Protein 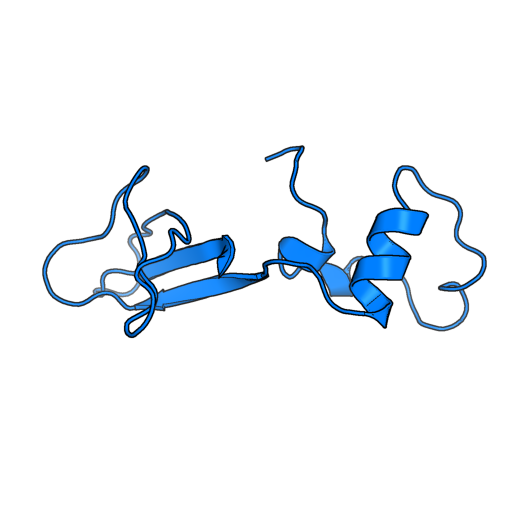AF-A0AAD7DM17-F1 (afdb_monomer_lite)

Organism: Mycena rosella (NCBI:txid1033263)

Foldseek 3Di:
DVPADCQQAVNLVVPDDDVCLPPDDDVCSVVNSCCVPVNDPWHKDKDFDPDDAWAFVGFDADPPHGDGWDHDFDDDPVTRMIITTD

Radius of gyration: 15.73 Å; chains: 1; bounding box: 38×26×40 Å

pLDDT: mean 76.22, std 13.12, range [49.09, 93.12]

Structure (mmCIF, N/CA/C/O backbone):
data_AF-A0AAD7DM17-F1
#
_entry.id   AF-A0AAD7DM17-F1
#
loop_
_atom_site.group_PDB
_atom_site.id
_atom_site.type_symbol
_atom_site.label_atom_id
_atom_site.label_alt_id
_atom_site.label_comp_id
_atom_site.label_asym_id
_atom_site.label_entity_id
_atom_site.label_seq_id
_atom_site.pdbx_PDB_ins_code
_atom_site.Cartn_x
_atom_site.Cartn_y
_atom_site.Cartn_z
_atom_site.occupancy
_atom_site.B_iso_or_equiv
_atom_site.auth_seq_id
_atom_site.auth_comp_id
_atom_site.auth_asym_id
_atom_site.auth_atom_id
_atom_site.pdbx_PDB_model_num
ATOM 1 N N . ASP A 1 1 ? 7.818 -8.117 0.981 1.00 63.66 1 ASP A N 1
ATOM 2 C CA . ASP A 1 1 ? 7.639 -9.198 -0.001 1.00 63.66 1 ASP A CA 1
ATOM 3 C C . ASP A 1 1 ? 8.588 -8.928 -1.162 1.00 63.66 1 ASP A C 1
ATOM 5 O O . ASP A 1 1 ? 8.845 -7.761 -1.438 1.00 63.66 1 ASP A O 1
ATOM 9 N N . ALA A 1 2 ? 9.148 -9.967 -1.777 1.00 75.31 2 ALA A N 1
ATOM 10 C CA . ALA A 1 2 ? 9.935 -9.853 -3.004 1.00 75.31 2 ALA A CA 1
ATOM 11 C C . ALA A 1 2 ? 9.036 -9.804 -4.256 1.00 75.31 2 ALA A C 1
ATOM 13 O O . ALA A 1 2 ? 9.437 -9.248 -5.273 1.00 75.31 2 ALA A O 1
ATOM 14 N N . ALA A 1 3 ? 7.803 -10.319 -4.170 1.00 83.88 3 ALA A N 1
ATOM 15 C CA . ALA A 1 3 ? 6.821 -10.325 -5.257 1.00 83.88 3 ALA A CA 1
ATOM 16 C C . ALA A 1 3 ? 5.998 -9.019 -5.372 1.00 83.88 3 ALA A C 1
ATOM 18 O O . ALA A 1 3 ? 4.927 -9.018 -5.975 1.00 83.88 3 ALA A O 1
ATOM 19 N N . SER A 1 4 ? 6.470 -7.908 -4.791 1.00 85.62 4 SER A N 1
ATOM 20 C CA . SER A 1 4 ? 5.830 -6.586 -4.879 1.00 85.62 4 SER A CA 1
ATOM 21 C C . SER A 1 4 ? 6.821 -5.523 -5.353 1.00 85.62 4 SER A C 1
ATOM 23 O O . SER A 1 4 ? 7.809 -5.249 -4.669 1.00 85.62 4 SER A O 1
ATOM 25 N N . THR A 1 5 ? 6.549 -4.893 -6.495 1.00 90.25 5 THR A N 1
ATOM 26 C CA . THR A 1 5 ? 7.365 -3.798 -7.042 1.00 90.25 5 THR A CA 1
ATOM 27 C C . THR A 1 5 ? 7.355 -2.549 -6.145 1.00 90.25 5 THR A C 1
ATOM 29 O O . THR A 1 5 ? 6.390 -2.309 -5.411 1.00 90.25 5 THR A O 1
ATOM 32 N N . PRO A 1 6 ? 8.366 -1.662 -6.256 1.00 90.19 6 PRO A N 1
ATOM 33 C CA . PRO A 1 6 ? 8.353 -0.361 -5.585 1.00 90.19 6 PRO A CA 1
ATOM 34 C C . PRO A 1 6 ? 7.116 0.494 -5.900 1.00 90.19 6 PRO A C 1
ATOM 36 O O . PRO A 1 6 ? 6.705 1.294 -5.063 1.00 90.19 6 PRO A O 1
ATOM 39 N N . VAL A 1 7 ? 6.502 0.328 -7.078 1.00 91.69 7 VAL A N 1
ATOM 40 C CA . VAL A 1 7 ? 5.318 1.100 -7.489 1.00 91.69 7 VAL A CA 1
ATOM 41 C C . VAL A 1 7 ? 4.043 0.573 -6.825 1.00 91.69 7 VAL A C 1
ATOM 43 O O . VAL A 1 7 ? 3.274 1.375 -6.297 1.00 91.69 7 VAL A O 1
ATOM 46 N N . GLU A 1 8 ? 3.853 -0.753 -6.760 1.00 91.12 8 GLU A N 1
ATOM 47 C CA . GLU A 1 8 ? 2.806 -1.363 -5.922 1.00 91.12 8 GLU A CA 1
ATOM 48 C C . GLU A 1 8 ? 2.988 -0.933 -4.460 1.00 91.12 8 GLU A C 1
ATOM 50 O O . GLU A 1 8 ? 2.036 -0.517 -3.810 1.00 91.12 8 GLU A O 1
ATOM 55 N N . GLY A 1 9 ? 4.221 -0.967 -3.943 1.00 89.88 9 GLY A N 1
ATOM 56 C CA . GLY A 1 9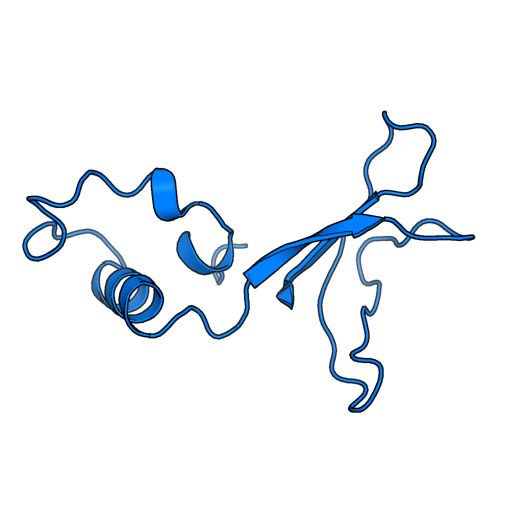 ? 4.537 -0.619 -2.556 1.00 89.88 9 GLY A CA 1
ATOM 57 C C . GLY A 1 9 ? 4.358 0.860 -2.177 1.00 89.88 9 GLY A C 1
ATOM 58 O O . GLY A 1 9 ? 4.556 1.194 -1.008 1.00 89.88 9 GLY A O 1
ATOM 59 N N . GLY A 1 10 ? 4.011 1.753 -3.112 1.00 89.19 10 GLY A N 1
ATOM 60 C CA . GLY A 1 10 ? 3.897 3.202 -2.869 1.00 89.19 10 GLY A CA 1
ATOM 61 C C . GLY A 1 10 ? 5.244 3.941 -2.773 1.00 89.19 10 GLY A C 1
ATOM 62 O O . GLY A 1 10 ? 5.298 5.101 -2.375 1.00 89.19 10 GLY A O 1
ATOM 63 N N . HIS A 1 11 ? 6.343 3.291 -3.156 1.00 91.50 11 HIS A N 1
ATOM 64 C CA . HIS A 1 11 ? 7.717 3.797 -3.079 1.00 91.50 11 HIS A CA 1
ATOM 65 C C . HIS A 1 11 ? 8.227 4.401 -4.399 1.00 91.50 11 HIS A C 1
ATOM 67 O O . HIS A 1 11 ? 9.429 4.574 -4.573 1.00 91.50 11 HIS A O 1
ATOM 73 N N . ALA A 1 12 ? 7.343 4.770 -5.332 1.00 88.62 12 ALA A N 1
ATOM 74 C CA . ALA A 1 12 ? 7.721 5.309 -6.646 1.00 88.62 12 ALA A CA 1
ATOM 75 C C . ALA A 1 12 ? 8.654 6.545 -6.593 1.00 88.62 12 ALA A C 1
ATOM 77 O O . ALA A 1 12 ? 9.371 6.814 -7.553 1.00 88.62 12 ALA A O 1
ATOM 78 N N . TRP A 1 13 ? 8.682 7.270 -5.470 1.00 86.62 13 TRP A N 1
ATOM 79 C CA . TRP A 1 13 ? 9.558 8.421 -5.233 1.00 86.62 13 TRP A CA 1
ATOM 80 C C . TRP A 1 13 ? 11.047 8.068 -5.061 1.00 86.62 13 TRP A C 1
ATOM 82 O O . TRP A 1 13 ? 11.886 8.936 -5.281 1.00 86.62 13 TRP A O 1
ATOM 92 N N . VAL A 1 14 ? 11.402 6.818 -4.719 1.00 87.12 14 VAL A N 1
ATOM 93 C CA . VAL A 1 14 ? 12.819 6.390 -4.638 1.00 87.12 14 VAL A CA 1
ATOM 94 C C . VAL A 1 14 ? 13.438 6.173 -6.026 1.00 87.12 14 VAL A C 1
ATOM 96 O O . VAL A 1 14 ? 14.654 6.049 -6.166 1.00 87.12 14 VAL A O 1
ATOM 99 N N . ILE A 1 15 ? 12.604 6.120 -7.069 1.00 82.94 15 ILE A N 1
ATOM 100 C CA . ILE A 1 15 ? 13.025 5.953 -8.458 1.00 82.94 15 ILE A CA 1
ATOM 101 C C . ILE A 1 15 ? 13.438 7.330 -8.986 1.00 82.94 15 ILE A C 1
ATOM 103 O O . ILE A 1 15 ? 12.597 8.207 -9.192 1.00 82.94 15 ILE A O 1
ATOM 107 N N . GLY A 1 16 ? 14.747 7.509 -9.189 1.00 70.50 16 GLY A N 1
ATOM 108 C CA . GLY A 1 16 ? 15.366 8.791 -9.541 1.00 70.50 16 GLY A CA 1
ATOM 109 C C . GLY A 1 16 ? 14.724 9.532 -10.726 1.00 70.50 16 GLY A C 1
ATOM 110 O O . GLY A 1 16 ? 14.090 8.938 -11.597 1.00 70.50 16 GLY A O 1
ATOM 111 N N . GLY A 1 17 ? 14.908 10.857 -10.723 1.00 66.38 17 GLY A N 1
ATOM 112 C CA . GLY A 1 17 ? 14.091 11.842 -11.440 1.00 66.38 17 GLY A CA 1
ATOM 113 C C . GLY A 1 17 ? 13.899 11.692 -12.958 1.00 66.38 17 GLY A C 1
ATOM 114 O O . GLY A 1 17 ? 14.570 10.929 -13.653 1.00 66.38 17 GLY A O 1
ATOM 115 N N . ILE A 1 18 ? 12.947 12.493 -13.451 1.00 55.19 18 ILE A N 1
ATOM 116 C CA . ILE A 1 18 ? 12.288 12.413 -14.769 1.00 55.19 18 ILE A CA 1
ATOM 117 C C . ILE A 1 18 ? 13.261 12.182 -15.934 1.00 55.19 18 ILE A C 1
ATOM 119 O O . ILE A 1 18 ? 13.020 11.285 -16.739 1.00 55.19 18 ILE A O 1
ATOM 123 N N . GLN A 1 19 ? 14.368 12.928 -15.983 1.00 54.38 19 GLN A N 1
ATOM 124 C CA . GLN A 1 19 ? 15.333 12.940 -17.095 1.00 54.38 19 GLN A CA 1
ATOM 125 C C . GLN A 1 19 ? 16.031 11.595 -17.375 1.00 54.38 19 GLN A C 1
ATOM 127 O O . GLN A 1 19 ? 16.679 11.478 -18.403 1.00 54.38 19 GLN A O 1
ATOM 132 N N . GLY A 1 20 ? 15.906 10.583 -16.504 1.00 52.47 20 GLY A N 1
ATOM 133 C CA . GLY A 1 20 ? 16.472 9.245 -16.735 1.00 52.47 20 GLY A CA 1
ATOM 134 C C . GLY A 1 20 ? 15.459 8.095 -16.765 1.00 52.47 20 GLY A C 1
ATOM 135 O O . GLY A 1 20 ? 15.870 6.938 -16.741 1.00 52.47 20 GLY A O 1
ATOM 136 N N . ARG A 1 21 ? 14.142 8.356 -16.770 1.00 56.25 21 ARG A N 1
ATOM 137 C CA . ARG A 1 21 ? 13.118 7.285 -16.698 1.00 56.25 21 ARG A CA 1
ATOM 138 C C . ARG A 1 21 ? 13.032 6.409 -17.960 1.00 56.25 21 ARG A C 1
ATOM 140 O O . ARG A 1 21 ? 12.491 5.307 -17.904 1.00 56.25 21 ARG A O 1
ATOM 147 N N . SER A 1 22 ? 13.566 6.884 -19.081 1.00 57.62 22 SER A N 1
ATOM 148 C CA . SER A 1 22 ? 13.718 6.152 -20.345 1.00 57.62 22 SER A CA 1
ATOM 149 C C . SER A 1 22 ? 14.955 5.244 -20.378 1.00 57.62 22 SER A C 1
ATOM 151 O O . SER A 1 22 ? 14.896 4.181 -20.991 1.00 57.62 22 SER A O 1
ATOM 153 N N . GLU A 1 23 ? 16.045 5.650 -19.718 1.00 60.16 23 GLU A N 1
ATOM 154 C CA . GLU A 1 23 ? 17.405 5.126 -19.951 1.00 60.16 23 GLU A CA 1
ATOM 155 C C . GLU A 1 23 ? 18.005 4.353 -18.764 1.00 60.16 23 GLU A C 1
ATOM 157 O O . GLU A 1 23 ? 18.957 3.594 -18.936 1.00 60.16 23 GLU A O 1
ATOM 162 N N . ARG A 1 24 ? 17.467 4.506 -17.545 1.00 63.25 24 ARG A N 1
ATOM 163 C CA . ARG A 1 24 ? 17.980 3.815 -16.347 1.00 63.25 24 ARG A CA 1
ATOM 164 C C . ARG A 1 24 ? 17.733 2.303 -16.405 1.00 63.25 24 ARG A C 1
ATOM 166 O O . ARG A 1 24 ? 16.659 1.826 -16.040 1.00 63.25 24 ARG A O 1
ATOM 173 N N . THR A 1 25 ? 18.763 1.540 -16.756 1.00 72.06 25 THR A N 1
ATOM 174 C CA . THR A 1 25 ? 18.783 0.075 -16.639 1.00 72.06 25 THR A CA 1
ATOM 175 C C . THR A 1 25 ? 19.023 -0.366 -15.192 1.00 72.06 25 THR A C 1
ATOM 177 O O . THR A 1 25 ? 20.090 -0.121 -14.631 1.00 72.06 25 THR A O 1
ATOM 180 N N . PHE A 1 26 ? 18.054 -1.057 -14.593 1.00 84.19 26 PHE A N 1
ATOM 181 C CA . PHE A 1 26 ? 18.186 -1.746 -13.305 1.00 84.19 26 PHE A CA 1
ATOM 182 C C . PHE A 1 26 ? 17.346 -3.034 -13.299 1.00 84.19 26 PHE A C 1
ATOM 184 O O . PHE A 1 26 ? 16.481 -3.228 -14.157 1.00 84.19 26 PHE A O 1
ATOM 191 N N . ILE A 1 27 ? 17.596 -3.937 -12.347 1.00 86.44 27 ILE A N 1
ATOM 192 C CA . ILE A 1 27 ? 16.867 -5.212 -12.250 1.00 86.44 27 ILE A CA 1
ATOM 193 C C . ILE A 1 27 ? 15.377 -4.924 -11.999 1.00 86.44 27 ILE A C 1
ATOM 195 O O . ILE A 1 27 ? 15.021 -4.258 -11.030 1.00 86.44 27 ILE A O 1
ATOM 199 N N . GLY A 1 28 ? 14.508 -5.405 -12.894 1.00 86.56 28 GLY A N 1
ATOM 200 C CA . GLY A 1 28 ? 13.064 -5.146 -12.848 1.00 86.56 28 GLY A CA 1
ATOM 201 C C . GLY A 1 28 ? 12.612 -3.795 -13.427 1.00 86.56 28 GLY A C 1
ATOM 202 O O . GLY A 1 28 ? 11.431 -3.467 -13.307 1.00 86.56 28 GLY A O 1
ATOM 203 N N . ALA A 1 29 ? 13.501 -3.027 -14.074 1.00 85.62 29 ALA A N 1
ATOM 204 C CA . ALA A 1 29 ? 13.187 -1.697 -14.608 1.00 85.62 29 ALA A CA 1
ATOM 205 C C . ALA A 1 29 ? 11.959 -1.663 -15.530 1.00 85.62 29 ALA A C 1
ATOM 207 O O . ALA A 1 29 ? 11.169 -0.729 -15.430 1.00 85.62 29 ALA A O 1
ATOM 208 N N . GLU A 1 30 ? 11.753 -2.676 -16.379 1.00 86.19 30 GLU A N 1
ATOM 209 C CA . GLU A 1 30 ? 10.628 -2.675 -17.323 1.00 86.19 30 GLU A CA 1
ATOM 210 C C . GLU A 1 30 ? 9.271 -2.863 -16.631 1.00 86.19 30 GLU A C 1
ATOM 212 O O . GLU A 1 30 ? 8.346 -2.097 -16.884 1.00 86.19 30 GLU A O 1
ATOM 217 N N . GLY A 1 31 ? 9.165 -3.794 -15.675 1.00 88.69 31 GLY A N 1
ATOM 218 C CA . GLY A 1 31 ? 7.949 -3.956 -14.865 1.00 88.69 31 GLY A CA 1
ATOM 219 C C . GLY A 1 31 ? 7.645 -2.714 -14.021 1.00 88.69 31 GLY A C 1
ATOM 220 O O . GLY A 1 31 ? 6.502 -2.273 -13.933 1.00 88.69 31 GLY A O 1
ATOM 221 N N . VAL A 1 32 ? 8.685 -2.080 -13.471 1.00 88.56 32 VAL A N 1
ATOM 222 C CA . VAL A 1 32 ? 8.561 -0.795 -12.770 1.00 88.56 32 VAL A CA 1
ATOM 223 C C . VAL A 1 32 ? 8.114 0.327 -13.713 1.00 88.56 32 VAL A C 1
ATOM 225 O O . VAL A 1 32 ? 7.261 1.126 -13.335 1.00 88.56 32 VAL A O 1
ATOM 228 N N . ARG A 1 33 ? 8.637 0.389 -14.941 1.00 86.12 33 ARG A N 1
ATOM 229 C CA . ARG A 1 33 ? 8.281 1.407 -15.940 1.00 86.12 33 ARG A CA 1
ATOM 230 C C . ARG A 1 33 ? 6.856 1.234 -16.465 1.00 86.12 33 ARG A C 1
ATOM 232 O O . ARG A 1 33 ? 6.148 2.229 -16.591 1.00 86.12 33 ARG A O 1
ATOM 239 N N . MET A 1 34 ? 6.418 -0.006 -16.671 1.00 89.44 34 MET A N 1
ATOM 240 C CA . MET A 1 34 ? 5.026 -0.363 -16.949 1.00 89.44 34 MET A CA 1
ATOM 241 C C . MET A 1 34 ? 4.109 0.104 -15.807 1.00 89.44 34 MET A C 1
ATOM 243 O O . MET A 1 34 ? 3.216 0.912 -16.039 1.00 89.44 34 MET A O 1
ATOM 247 N N . HIS A 1 35 ? 4.399 -0.264 -14.552 1.00 91.81 35 HIS A N 1
ATOM 248 C CA . HIS A 1 35 ? 3.600 0.181 -13.400 1.00 91.81 35 HIS A CA 1
ATOM 249 C C . HIS A 1 35 ? 3.617 1.711 -13.180 1.00 91.81 35 HIS A C 1
ATOM 251 O O . HIS A 1 35 ? 2.666 2.256 -12.619 1.00 91.81 35 HIS A O 1
ATOM 257 N N . LEU A 1 36 ? 4.672 2.422 -13.604 1.00 88.00 36 LEU A N 1
ATOM 258 C CA . LEU A 1 36 ? 4.736 3.893 -13.585 1.00 88.00 36 LEU A CA 1
ATOM 259 C C . LEU A 1 36 ? 3.906 4.564 -14.694 1.00 88.00 36 LEU A C 1
ATOM 261 O O . LEU A 1 36 ? 3.525 5.721 -14.520 1.00 88.00 36 LEU A O 1
ATOM 265 N N . ARG A 1 37 ? 3.672 3.881 -15.822 1.00 88.06 37 ARG A N 1
ATOM 266 C CA . ARG A 1 37 ? 2.919 4.390 -16.981 1.00 88.06 37 ARG A CA 1
ATOM 267 C C . ARG A 1 37 ? 1.434 4.049 -16.882 1.00 88.06 37 ARG A C 1
ATOM 269 O O . ARG A 1 37 ? 0.598 4.938 -16.982 1.00 88.06 37 ARG A O 1
ATOM 276 N N . ASP A 1 38 ? 1.139 2.772 -16.663 1.00 91.50 38 ASP A N 1
ATOM 277 C CA . ASP A 1 38 ? -0.210 2.195 -16.755 1.00 91.50 38 ASP A CA 1
ATOM 278 C C . ASP A 1 38 ? -0.884 2.061 -15.377 1.00 91.50 38 ASP A C 1
ATOM 280 O O . ASP A 1 38 ? -2.084 1.819 -15.276 1.00 91.50 38 ASP A O 1
ATOM 284 N N . GLY A 1 39 ? -0.104 2.240 -14.306 1.00 90.31 39 GLY A N 1
ATOM 285 C CA . GLY A 1 39 ? -0.483 1.935 -12.931 1.00 90.31 39 GLY A CA 1
ATOM 286 C C . GLY A 1 39 ? -0.077 0.511 -12.515 1.00 90.31 39 GLY A C 1
ATOM 287 O O . GLY A 1 39 ? 0.043 -0.382 -13.354 1.00 90.31 39 GLY A O 1
ATOM 288 N N . PRO A 1 40 ? 0.180 0.268 -11.218 1.00 93.12 40 PRO A N 1
ATOM 289 C CA . PRO A 1 40 ? 0.348 -1.085 -10.703 1.00 93.12 40 PRO A CA 1
ATOM 290 C C . PRO A 1 40 ? -1.025 -1.781 -10.572 1.00 93.12 40 PRO A C 1
ATOM 292 O O . PRO A 1 40 ? -2.007 -1.104 -10.267 1.00 93.12 40 PRO A O 1
ATOM 295 N N . PRO A 1 41 ? -1.108 -3.119 -10.698 1.00 90.81 41 PRO A N 1
ATOM 296 C CA . PRO A 1 41 ? -2.370 -3.871 -10.610 1.00 90.81 41 PRO A CA 1
ATOM 297 C C . PRO A 1 41 ? -2.973 -3.935 -9.192 1.00 90.81 41 PRO A C 1
ATOM 299 O O . PRO A 1 41 ? -4.046 -4.496 -9.006 1.00 90.81 41 PRO A O 1
ATOM 302 N N . ARG A 1 42 ? -2.249 -3.412 -8.196 1.00 89.62 42 ARG A N 1
ATOM 303 C CA . ARG A 1 42 ? -2.628 -3.238 -6.787 1.00 89.62 42 ARG A CA 1
ATOM 304 C C . ARG A 1 42 ? -1.712 -2.180 -6.168 1.00 89.62 42 ARG A C 1
ATOM 306 O O . ARG A 1 42 ? -0.565 -2.031 -6.602 1.00 89.62 42 ARG A O 1
ATOM 313 N N . ARG A 1 43 ? -2.147 -1.460 -5.140 1.00 89.56 43 ARG A N 1
ATOM 314 C CA . ARG A 1 43 ? -1.359 -0.421 -4.464 1.00 89.56 43 ARG A CA 1
ATOM 315 C C . ARG A 1 43 ? -1.432 -0.560 -2.952 1.00 89.56 43 ARG A C 1
ATOM 317 O O . ARG A 1 43 ? -2.498 -0.736 -2.371 1.00 89.56 43 ARG A O 1
ATOM 324 N N . ARG A 1 44 ? -0.280 -0.413 -2.298 1.00 88.94 44 ARG A N 1
ATOM 325 C CA .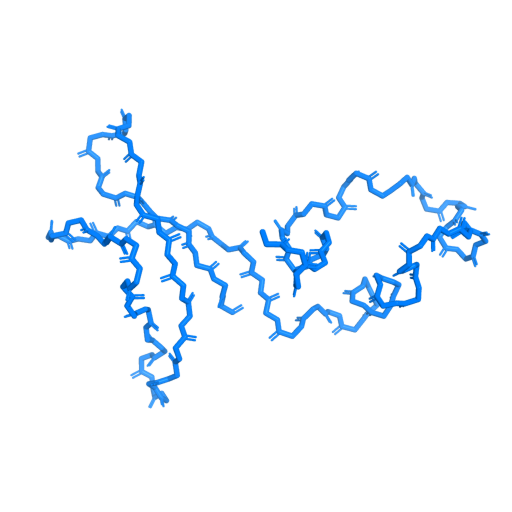 ARG A 1 44 ? -0.205 -0.365 -0.845 1.00 88.94 44 ARG A CA 1
ATOM 326 C C . ARG A 1 44 ? -0.802 0.942 -0.329 1.00 88.94 44 ARG A C 1
ATOM 328 O O . ARG A 1 44 ? -0.251 2.013 -0.582 1.00 88.94 44 ARG A O 1
ATOM 335 N N . VAL A 1 45 ? -1.893 0.838 0.418 1.00 86.75 45 VAL A N 1
ATOM 336 C CA . VAL A 1 45 ? -2.596 1.951 1.074 1.00 86.75 45 VAL A CA 1
ATOM 337 C C . VAL A 1 45 ? -2.541 1.800 2.590 1.00 86.75 45 VAL A C 1
ATOM 339 O O . VAL A 1 45 ? -2.371 0.689 3.087 1.00 86.75 45 VAL A O 1
ATOM 342 N N . GLY A 1 46 ? -2.694 2.905 3.323 1.00 85.81 46 GLY A N 1
ATOM 343 C CA . GLY A 1 46 ? -2.982 2.893 4.761 1.00 85.81 46 GLY A CA 1
ATOM 344 C C . GLY A 1 46 ? -4.487 2.809 5.026 1.00 85.81 46 GLY A C 1
ATOM 345 O O . GLY A 1 46 ? -5.282 3.247 4.199 1.00 85.81 46 GLY A O 1
ATOM 346 N N . LEU A 1 47 ? -4.870 2.248 6.172 1.00 82.31 47 LEU A N 1
ATOM 347 C CA . LEU A 1 47 ? -6.257 2.035 6.589 1.00 82.31 47 LEU A CA 1
ATOM 348 C C . LEU A 1 47 ? -6.432 2.371 8.073 1.00 82.31 47 LEU A C 1
ATOM 350 O O . LEU A 1 47 ? -5.552 2.068 8.880 1.00 82.31 47 LEU A O 1
ATOM 354 N N . VAL A 1 48 ? -7.600 2.905 8.427 1.00 84.00 48 VAL A N 1
ATOM 355 C CA . VAL A 1 48 ? -8.110 2.977 9.805 1.00 84.00 48 VAL A CA 1
ATOM 356 C C . VAL A 1 48 ? -9.207 1.919 9.945 1.00 84.00 48 VAL A C 1
ATOM 358 O O . VAL A 1 48 ? -9.966 1.701 9.002 1.00 84.00 48 VAL A O 1
ATOM 361 N N . VAL A 1 49 ? -9.253 1.217 11.078 1.00 80.25 49 VAL A N 1
ATOM 362 C CA . VAL A 1 49 ? -10.129 0.055 11.295 1.00 80.25 49 VAL A CA 1
ATOM 363 C C . VAL A 1 49 ? -10.928 0.222 12.588 1.00 80.25 49 VAL A C 1
ATOM 365 O O . VAL A 1 49 ? -10.369 0.329 13.681 1.00 80.25 49 VAL A O 1
ATOM 368 N N . GLU A 1 50 ? -12.251 0.210 12.474 1.00 81.31 50 GLU A N 1
ATOM 369 C CA . GLU A 1 50 ? -13.158 0.272 13.621 1.00 81.31 50 GLU A CA 1
ATOM 370 C C . GLU A 1 50 ? -13.275 -1.086 14.335 1.00 81.31 50 GLU A C 1
ATOM 372 O O . GLU A 1 50 ? -13.086 -2.149 13.743 1.00 81.31 50 GLU A O 1
ATOM 377 N N . GLY A 1 51 ? -13.593 -1.062 15.633 1.00 81.69 51 GLY A N 1
ATOM 378 C CA . GLY A 1 51 ? -13.768 -2.275 16.432 1.00 81.69 51 GLY A CA 1
ATOM 379 C C . GLY A 1 51 ? -12.460 -3.034 16.683 1.00 81.69 51 GLY A C 1
ATOM 380 O O . GLY A 1 51 ? -11.567 -2.539 17.372 1.00 81.69 51 GLY A O 1
ATOM 381 N N . ALA A 1 52 ? -12.366 -4.268 16.183 1.00 81.31 52 ALA A N 1
ATOM 382 C CA . ALA A 1 52 ? -11.241 -5.164 16.453 1.00 81.31 52 ALA A CA 1
ATOM 383 C C . ALA A 1 52 ? -10.027 -4.875 15.538 1.00 81.31 52 ALA A C 1
ATOM 385 O O . ALA A 1 52 ? -10.199 -4.745 14.325 1.00 81.31 52 ALA A O 1
ATOM 386 N N . PRO A 1 53 ? -8.783 -4.844 16.063 1.00 75.69 53 PRO A N 1
ATOM 387 C CA . PRO A 1 53 ? -7.609 -4.585 15.238 1.00 75.69 53 PRO A CA 1
ATOM 388 C C . PRO A 1 53 ? -7.378 -5.682 14.194 1.00 75.69 53 PRO A C 1
ATOM 390 O O . PRO A 1 53 ? -7.109 -6.833 14.545 1.00 75.69 53 PRO A O 1
ATOM 393 N N . ALA A 1 54 ? -7.398 -5.307 12.912 1.00 77.62 54 ALA A N 1
ATOM 394 C CA . ALA A 1 54 ? -7.023 -6.191 11.812 1.00 77.62 54 ALA A CA 1
ATOM 395 C C . ALA A 1 54 ? -5.587 -6.719 12.002 1.00 77.62 54 ALA A C 1
ATOM 397 O O . ALA A 1 54 ? -4.651 -5.942 12.190 1.00 77.62 54 ALA A O 1
ATOM 398 N N . ARG A 1 55 ? -5.413 -8.046 11.970 1.00 73.75 55 ARG A N 1
ATOM 399 C CA . ARG A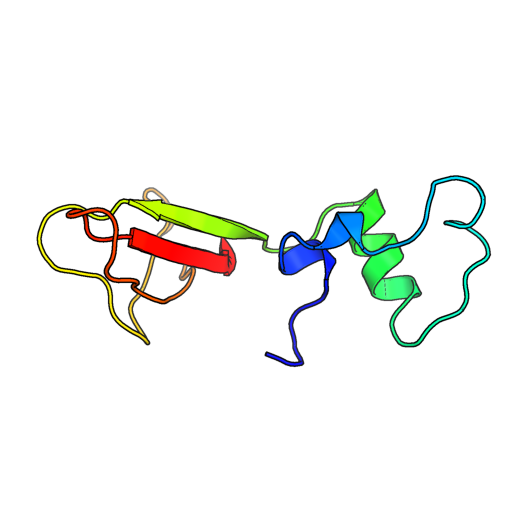 1 55 ? -4.123 -8.732 12.170 1.00 73.75 55 ARG A CA 1
ATOM 400 C C . ARG A 1 55 ? -3.540 -9.280 10.865 1.00 73.75 55 ARG A C 1
ATOM 402 O O . ARG A 1 55 ? -4.173 -9.240 9.812 1.00 73.75 55 ARG A O 1
ATOM 409 N N . GLN A 1 56 ? -2.327 -9.824 10.934 1.00 69.88 56 GLN A N 1
ATOM 410 C CA . GLN A 1 56 ? -1.711 -10.508 9.803 1.00 69.88 56 GLN A CA 1
ATOM 411 C C . GLN A 1 56 ? -2.557 -11.709 9.363 1.00 69.88 56 GLN A C 1
ATOM 413 O O . GLN A 1 56 ? -3.024 -12.488 10.187 1.00 69.88 56 GLN A O 1
ATOM 418 N N . GLY A 1 57 ? -2.784 -11.818 8.052 1.00 66.88 57 GLY A N 1
ATOM 419 C CA . GLY A 1 57 ? -3.733 -12.761 7.455 1.00 66.88 57 GLY A CA 1
ATOM 420 C C . GLY A 1 57 ? -5.193 -12.284 7.420 1.00 66.88 57 GLY A C 1
ATOM 421 O O . GLY A 1 57 ? -6.034 -13.008 6.887 1.00 66.88 57 GLY A O 1
ATOM 422 N N . ALA A 1 58 ? -5.515 -11.090 7.940 1.00 73.94 58 ALA A N 1
ATOM 423 C CA . ALA A 1 58 ? -6.842 -10.499 7.773 1.00 73.94 58 ALA A CA 1
ATOM 424 C C . ALA A 1 58 ? -7.209 -10.339 6.289 1.00 73.94 58 ALA A C 1
ATOM 426 O O . ALA A 1 58 ? -6.351 -10.200 5.415 1.00 73.94 58 ALA A O 1
ATOM 427 N N . LYS A 1 59 ? -8.514 -10.365 6.014 1.00 76.69 59 LYS A N 1
ATOM 428 C CA . LYS A 1 59 ? -9.067 -10.227 4.669 1.00 76.69 59 LYS A CA 1
ATOM 429 C C . LYS A 1 59 ? -9.777 -8.884 4.547 1.00 76.69 59 LYS A C 1
ATOM 431 O O . LYS A 1 59 ? -10.892 -8.733 5.033 1.00 76.69 59 LYS A O 1
ATOM 436 N N . ILE A 1 60 ? -9.119 -7.916 3.915 1.00 77.00 60 ILE A N 1
ATOM 437 C CA . ILE A 1 60 ? -9.784 -6.702 3.426 1.00 77.00 60 ILE A CA 1
ATOM 438 C C . ILE A 1 60 ? -10.642 -7.107 2.228 1.00 77.00 60 ILE A C 1
ATOM 440 O O . ILE A 1 60 ? -10.160 -7.863 1.382 1.00 77.00 60 ILE A O 1
ATOM 444 N N . PHE A 1 61 ? -11.879 -6.615 2.176 1.00 78.25 61 PHE A N 1
ATOM 445 C CA . PHE A 1 61 ? -12.840 -6.927 1.126 1.00 78.25 61 PHE A CA 1
ATOM 446 C C . PHE A 1 61 ? -13.370 -5.667 0.446 1.00 78.25 61 PHE A C 1
ATOM 448 O O . PHE A 1 61 ? -13.787 -4.732 1.126 1.00 78.25 61 PHE A O 1
ATOM 455 N N . ASP A 1 62 ? -13.412 -5.678 -0.887 1.00 75.00 62 ASP A N 1
ATOM 456 C CA . ASP A 1 62 ? -14.202 -4.709 -1.650 1.00 75.00 62 ASP A CA 1
ATOM 457 C C . ASP A 1 62 ? -15.702 -4.864 -1.328 1.00 75.00 62 ASP A C 1
ATOM 459 O O . ASP A 1 62 ? -16.222 -5.984 -1.255 1.00 75.00 62 ASP A O 1
ATOM 463 N N . SER A 1 63 ? -16.399 -3.745 -1.122 1.00 73.94 63 SER A N 1
ATOM 464 C CA . SER A 1 63 ? -17.767 -3.728 -0.585 1.00 73.94 63 SER A CA 1
ATOM 465 C C . SER A 1 63 ? -18.836 -4.206 -1.572 1.00 73.94 63 SER A C 1
ATOM 467 O O . SER A 1 63 ? -19.900 -4.646 -1.132 1.00 73.94 63 SER A O 1
ATOM 469 N N . ALA A 1 64 ? -18.559 -4.178 -2.880 1.00 66.56 64 ALA A N 1
ATOM 470 C CA . ALA A 1 64 ? -19.469 -4.652 -3.923 1.00 66.56 64 ALA A CA 1
ATOM 471 C C . ALA A 1 64 ? -19.121 -6.071 -4.413 1.00 66.56 64 ALA A C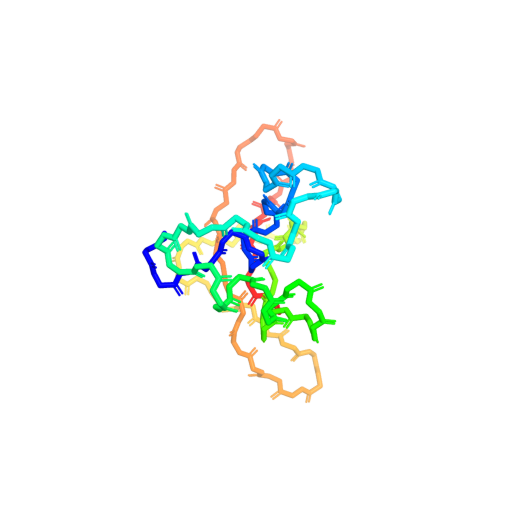 1
ATOM 473 O O . ALA A 1 64 ? -20.013 -6.884 -4.653 1.00 66.56 64 ALA A O 1
ATOM 474 N N . THR A 1 65 ? -17.829 -6.384 -4.545 1.00 64.19 65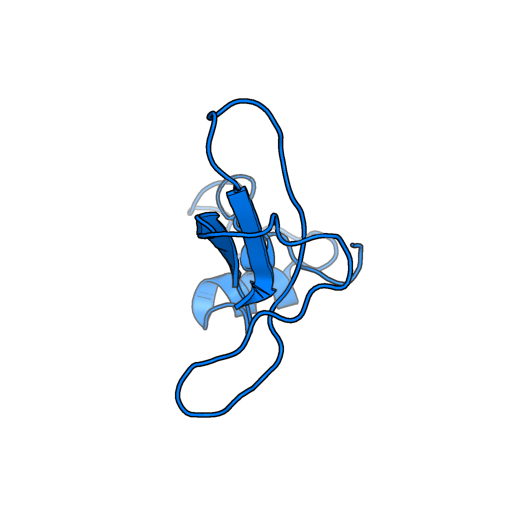 THR A N 1
ATOM 475 C CA . THR A 1 65 ? -17.310 -7.571 -5.251 1.00 64.19 65 THR A CA 1
ATOM 476 C C . THR A 1 65 ? -16.653 -8.619 -4.348 1.00 64.19 65 THR A C 1
ATOM 478 O O . THR A 1 65 ? -16.457 -9.753 -4.783 1.00 64.19 65 THR A O 1
ATOM 481 N N . LYS A 1 66 ? -16.338 -8.284 -3.087 1.00 58.66 66 LYS A N 1
ATOM 482 C CA . LYS A 1 66 ? -15.757 -9.192 -2.075 1.00 58.66 66 LYS A CA 1
ATOM 483 C C . LYS A 1 66 ? -14.409 -9.838 -2.467 1.00 58.66 66 LYS A C 1
ATOM 485 O O . LYS A 1 66 ? -14.117 -10.959 -2.045 1.00 58.66 66 LYS A O 1
ATOM 490 N N . GLN A 1 67 ? -13.559 -9.135 -3.221 1.00 50.91 67 GLN A N 1
ATOM 491 C CA . GLN A 1 67 ? -12.163 -9.544 -3.494 1.00 50.91 67 GLN A CA 1
ATOM 492 C C . GLN A 1 67 ? -11.193 -9.196 -2.340 1.00 50.91 67 GLN A C 1
ATOM 494 O O . GLN A 1 67 ? -11.524 -8.359 -1.513 1.00 50.91 67 GLN A O 1
ATOM 499 N N . LEU A 1 68 ? -10.022 -9.853 -2.259 1.00 49.09 68 LEU A N 1
ATOM 500 C CA . LEU A 1 68 ? -9.143 -9.946 -1.067 1.00 49.09 68 LEU A CA 1
ATOM 501 C C . LEU A 1 68 ? -7.876 -9.051 -1.112 1.00 49.09 68 LEU A C 1
ATOM 503 O O . LEU A 1 68 ? -7.043 -9.262 -1.989 1.00 49.09 68 LEU A O 1
ATOM 507 N N . LEU A 1 69 ? -7.673 -8.148 -0.126 1.00 56.38 69 LEU A N 1
ATOM 508 C CA . LEU A 1 69 ? -6.768 -6.980 -0.280 1.00 56.38 69 LEU A CA 1
ATOM 509 C C . LEU A 1 69 ? -5.750 -6.598 0.870 1.00 56.38 69 LEU A C 1
ATOM 511 O O . LEU A 1 69 ? -5.293 -5.457 0.892 1.00 56.38 69 LEU A O 1
ATOM 515 N N . GLY A 1 70 ? -5.318 -7.447 1.835 1.00 49.72 70 GLY A N 1
ATOM 516 C CA . GLY A 1 70 ? -4.076 -7.187 2.660 1.00 49.72 70 GLY A CA 1
ATOM 517 C C . GLY A 1 70 ? -4.123 -7.028 4.220 1.00 49.72 70 GLY A C 1
ATOM 518 O O . GLY A 1 70 ? -5.073 -7.479 4.850 1.00 49.72 70 GLY A O 1
ATOM 519 N N . VAL A 1 71 ? -3.041 -6.496 4.858 1.00 54.38 71 VAL A N 1
ATOM 520 C CA . VAL A 1 71 ? -2.524 -6.876 6.223 1.00 54.38 71 VAL A CA 1
ATOM 521 C C . VAL A 1 71 ? -1.623 -5.832 6.993 1.00 54.38 71 VAL A C 1
ATOM 523 O O . VAL A 1 71 ? -0.589 -5.457 6.445 1.00 54.38 71 VAL A O 1
ATOM 526 N N . ILE A 1 72 ? -1.883 -5.496 8.297 1.00 54.44 72 ILE A N 1
ATOM 527 C CA . ILE A 1 72 ? -0.855 -5.275 9.399 1.00 54.44 72 ILE A CA 1
ATOM 528 C C . ILE A 1 72 ? -1.331 -5.708 10.842 1.00 54.44 72 ILE A C 1
ATOM 530 O O . ILE A 1 72 ? -1.625 -6.904 10.899 1.00 54.44 72 ILE A O 1
ATOM 534 N N . PRO A 1 73 ? -1.353 -4.959 12.013 1.00 53.62 73 PRO A N 1
ATOM 535 C CA . PRO A 1 73 ? -1.498 -3.506 12.363 1.00 53.62 73 PRO A CA 1
ATOM 536 C C . PRO A 1 73 ? -0.273 -2.828 13.082 1.00 53.62 73 PRO A C 1
ATOM 538 O O . PRO A 1 73 ? 0.784 -3.439 13.204 1.00 53.62 73 PRO A O 1
ATOM 541 N N . SER A 1 74 ? -0.409 -1.588 13.609 1.00 50.34 74 SER A N 1
ATOM 542 C CA . SER A 1 74 ? 0.634 -0.772 14.313 1.00 50.34 74 SER A CA 1
ATOM 543 C C . SER A 1 74 ? 0.108 -0.048 15.596 1.00 50.34 74 SER A C 1
ATOM 545 O O . SER A 1 74 ? -1.103 0.155 15.671 1.00 50.34 74 SER A O 1
ATOM 547 N N . PRO A 1 75 ? 0.938 0.327 16.615 1.00 54.34 75 PRO A N 1
ATOM 548 C CA . PRO A 1 75 ? 0.442 0.664 17.969 1.00 54.34 75 PRO A CA 1
ATOM 549 C C . PRO A 1 75 ? 0.226 2.153 18.345 1.00 54.34 75 PRO A C 1
ATOM 551 O O . PRO A 1 75 ? -0.462 2.414 19.327 1.00 54.34 75 PRO A O 1
ATOM 554 N N . THR A 1 76 ? 0.824 3.138 17.663 1.00 62.03 76 THR A N 1
ATOM 555 C CA . THR A 1 76 ? 1.055 4.473 18.281 1.00 62.03 76 THR A CA 1
ATOM 556 C C . THR A 1 76 ? -0.146 5.435 18.310 1.00 62.03 76 THR A C 1
ATOM 558 O O . THR A 1 76 ? -0.171 6.337 19.141 1.00 62.03 76 THR A O 1
ATOM 561 N N . LEU A 1 77 ? -1.136 5.298 17.419 1.00 66.62 77 LEU A N 1
ATOM 562 C CA . LEU A 1 77 ? -2.163 6.340 17.203 1.00 66.62 77 LEU A CA 1
ATOM 563 C C . LEU A 1 77 ? -3.411 6.246 18.103 1.00 66.62 77 LEU A C 1
ATOM 565 O O . LEU A 1 77 ? -4.347 7.018 17.915 1.00 66.62 77 LEU A O 1
ATOM 569 N N . GLY A 1 78 ? -3.483 5.286 19.033 1.00 65.50 78 GLY A N 1
ATOM 570 C CA . GLY A 1 78 ? -4.700 5.036 19.829 1.00 65.50 78 GLY A CA 1
ATOM 571 C C . GLY A 1 78 ? -5.906 4.528 19.016 1.00 65.50 78 GLY A C 1
ATOM 572 O O . GLY A 1 78 ? -6.994 4.360 19.557 1.00 65.50 78 GLY A O 1
ATOM 573 N N . GLN A 1 79 ? -5.706 4.264 17.723 1.00 72.00 79 GLN A N 1
ATOM 574 C CA . GLN A 1 79 ? -6.673 3.726 16.767 1.00 72.00 79 GLN A CA 1
ATOM 575 C C . GLN A 1 79 ? -6.081 2.466 16.131 1.00 72.00 79 GLN A C 1
ATOM 577 O O . GLN A 1 79 ? -4.861 2.375 15.965 1.00 72.00 79 GLN A O 1
ATOM 582 N N . ASN A 1 80 ? -6.918 1.515 15.712 1.00 75.94 80 ASN A N 1
ATOM 583 C CA . ASN A 1 80 ? -6.416 0.391 14.928 1.00 75.94 80 ASN A CA 1
ATOM 584 C C . ASN A 1 80 ? -6.070 0.886 13.517 1.00 75.94 80 ASN A C 1
ATOM 586 O O . ASN A 1 80 ? -6.958 1.291 12.767 1.00 75.94 80 ASN A O 1
ATOM 590 N N . ILE A 1 81 ? -4.795 0.817 13.137 1.00 78.06 81 ILE A N 1
ATOM 591 C CA . ILE A 1 81 ? -4.349 1.148 11.778 1.00 78.06 81 ILE A CA 1
ATOM 592 C C . ILE A 1 81 ? -3.725 -0.061 11.094 1.00 78.06 81 ILE A C 1
ATOM 594 O O . ILE A 1 81 ? -3.028 -0.855 11.728 1.00 78.06 81 ILE A O 1
ATOM 598 N N . ALA A 1 82 ? -3.943 -0.177 9.789 1.00 79.12 82 ALA A N 1
ATOM 599 C CA . ALA A 1 82 ? -3.387 -1.224 8.942 1.00 79.12 82 ALA A CA 1
ATOM 600 C C . ALA A 1 82 ? -2.841 -0.641 7.626 1.00 79.12 82 ALA A C 1
ATOM 602 O O . ALA A 1 82 ? -2.928 0.555 7.358 1.00 79.12 82 ALA A O 1
ATOM 603 N N . MET A 1 83 ? -2.275 -1.510 6.796 1.00 82.00 83 MET A N 1
ATOM 604 C CA . MET A 1 83 ? -2.022 -1.282 5.378 1.00 82.00 83 MET A CA 1
ATOM 605 C C . MET A 1 83 ? -2.574 -2.479 4.608 1.00 82.00 83 MET A C 1
ATOM 607 O O . MET A 1 83 ? -2.557 -3.601 5.110 1.00 82.00 83 MET A O 1
ATOM 611 N N . GLY A 1 84 ? -3.040 -2.249 3.388 1.00 80.75 84 GLY A N 1
ATOM 612 C CA . GLY A 1 84 ? -3.494 -3.288 2.463 1.00 80.75 84 GLY A CA 1
ATOM 613 C C . GLY A 1 84 ? -2.896 -3.079 1.079 1.00 80.75 84 GLY A C 1
ATOM 614 O O . GLY A 1 84 ? -2.402 -1.991 0.805 1.00 80.75 84 GLY A O 1
ATOM 615 N N . TYR A 1 85 ? -2.937 -4.102 0.229 1.00 84.69 85 TYR A N 1
ATOM 616 C CA . TYR A 1 85 ? -2.728 -3.978 -1.213 1.00 84.69 85 TYR A CA 1
ATOM 617 C C . TYR A 1 85 ? -4.101 -4.051 -1.882 1.00 84.69 85 TYR A C 1
ATOM 619 O O . TYR A 1 85 ? -4.602 -5.154 -2.107 1.00 84.69 85 TYR A O 1
ATOM 627 N N . VAL A 1 86 ? -4.689 -2.879 -2.134 1.00 84.00 86 VAL A N 1
ATOM 628 C CA . VAL A 1 86 ? -5.993 -2.706 -2.803 1.00 84.00 86 VAL A CA 1
ATOM 629 C C . VAL A 1 86 ? -5.835 -2.495 -4.301 1.00 84.00 86 VAL A C 1
ATOM 631 O O . VAL A 1 86 ? -4.758 -1.993 -4.698 1.00 84.00 86 VAL A O 1
#

Secondary structure (DSSP, 8-state):
--SS-TTTTT-GGGS--GGGTTT---TTHHHHHHHHHH--SS-EEEEEE-SSPP-TT---B-TTT--B-----BSTTSSEEEEEE-

Sequence (86 aa):
DAASTPVEGGHAWVIGGIQGRSERTFIGAEGVRMHLRDGPPRRRVGLVVEGAPARQGAKIFDSATKQLLGVIPSPTLGQNIAMGYV

InterPro domains:
  IPR028896 Aminomethyltransferase-like [PTHR43757] (4-86)
  IPR029043 Glycine cleavage T-protein/YgfZ, C-terminal [SSF101790] (35-86)